Protein AF-A0A953EAV1-F1 (afdb_monomer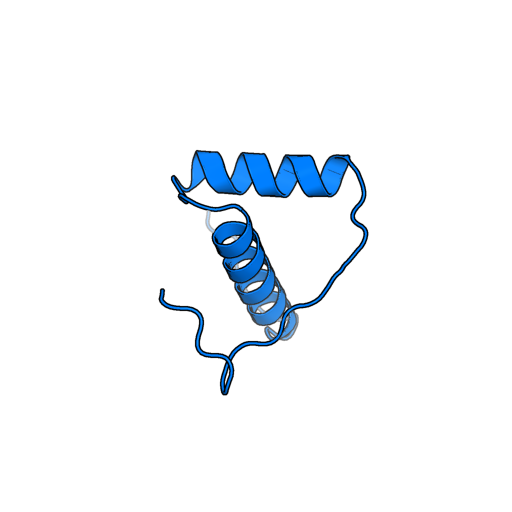_lite)

Secondary structure (DSSP, 8-state):
----TTT---------HHHHHHHHHHHHHTT-S-HHHHHHHHHHHHHHHHHS-S-------

Structure (mmCIF, N/CA/C/O backbone):
data_AF-A0A953EAV1-F1
#
_entry.id   AF-A0A953EAV1-F1
#
loop_
_atom_site.group_PDB
_atom_site.id
_atom_site.type_symbol
_atom_site.label_atom_id
_atom_site.label_alt_id
_atom_site.label_comp_id
_atom_site.label_asym_id
_atom_site.label_entity_id
_atom_site.label_seq_id
_atom_site.pdbx_PDB_ins_code
_atom_site.Cartn_x
_atom_site.Cartn_y
_atom_site.Cartn_z
_atom_site.occupancy
_atom_site.B_iso_or_equiv
_atom_site.auth_seq_id
_atom_site.auth_comp_id
_atom_site.auth_asym_id
_atom_site.auth_atom_id
_atom_site.pdbx_PDB_model_num
ATOM 1 N N . MET A 1 1 ? 13.557 -5.757 -7.169 1.00 59.31 1 MET A N 1
ATOM 2 C CA . MET A 1 1 ? 12.800 -6.036 -8.409 1.00 59.31 1 MET A CA 1
ATOM 3 C C . MET A 1 1 ? 13.134 -4.956 -9.418 1.00 59.31 1 MET A C 1
ATOM 5 O O . MET A 1 1 ? 12.953 -3.789 -9.091 1.00 59.31 1 MET A O 1
ATOM 9 N N . ALA A 1 2 ? 13.657 -5.324 -10.586 1.00 62.50 2 ALA A N 1
ATOM 10 C CA . ALA A 1 2 ? 13.766 -4.392 -11.704 1.00 62.50 2 ALA A CA 1
ATOM 11 C C . ALA A 1 2 ? 12.351 -4.059 -12.209 1.00 62.50 2 ALA A C 1
ATOM 13 O O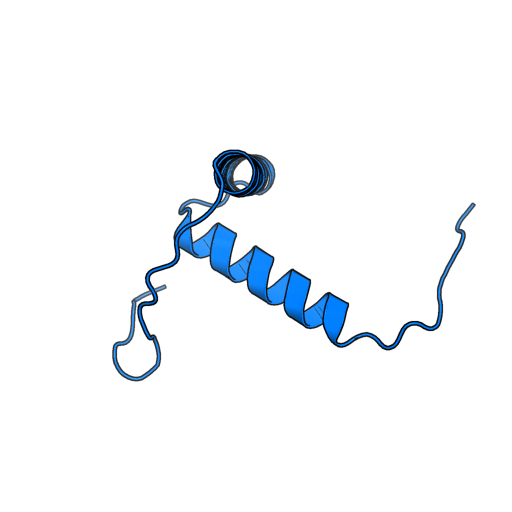 . ALA A 1 2 ? 11.502 -4.947 -12.290 1.00 62.50 2 ALA A O 1
ATOM 14 N N . VAL A 1 3 ? 12.081 -2.783 -12.480 1.00 71.56 3 VAL A N 1
ATOM 15 C CA . VAL A 1 3 ? 10.801 -2.329 -13.040 1.00 71.56 3 VAL A CA 1
ATOM 16 C C . VAL A 1 3 ? 10.818 -2.670 -14.529 1.00 71.56 3 VAL A C 1
ATOM 18 O O . VAL A 1 3 ? 11.639 -2.122 -15.258 1.00 71.56 3 VAL A O 1
ATOM 21 N N . ASN A 1 4 ? 9.963 -3.595 -14.969 1.00 84.25 4 ASN A N 1
ATOM 22 C CA . ASN A 1 4 ? 9.821 -3.933 -16.386 1.00 84.25 4 ASN A CA 1
ATOM 23 C C . ASN A 1 4 ? 8.647 -3.127 -16.976 1.00 84.25 4 ASN A C 1
ATOM 25 O O . ASN A 1 4 ? 7.518 -3.315 -16.517 1.00 84.25 4 ASN A O 1
ATOM 29 N N . PRO A 1 5 ? 8.879 -2.237 -17.954 1.00 77.88 5 PRO A N 1
ATOM 30 C CA . PRO A 1 5 ? 7.823 -1.402 -18.527 1.00 77.88 5 PRO A CA 1
ATOM 31 C C . PRO A 1 5 ? 6.698 -2.202 -19.206 1.00 77.88 5 PRO A C 1
ATOM 33 O O . PRO A 1 5 ? 5.565 -1.738 -19.212 1.00 77.88 5 PRO A O 1
ATOM 36 N N . GLU A 1 6 ? 6.968 -3.420 -19.683 1.00 86.00 6 GLU A N 1
ATOM 37 C CA . GLU A 1 6 ? 5.967 -4.285 -20.329 1.00 86.00 6 GLU A CA 1
ATOM 38 C C . GLU A 1 6 ? 5.032 -4.977 -19.325 1.00 86.00 6 GLU A C 1
ATOM 40 O O . GLU A 1 6 ? 3.943 -5.422 -19.676 1.00 86.00 6 GLU A O 1
ATOM 45 N N . THR A 1 7 ? 5.444 -5.095 -18.057 1.00 86.38 7 THR A N 1
ATOM 46 C CA . THR A 1 7 ? 4.681 -5.825 -17.026 1.00 86.38 7 THR A CA 1
ATOM 47 C C . THR A 1 7 ? 4.319 -4.976 -15.813 1.00 86.38 7 THR A C 1
ATOM 49 O O . THR A 1 7 ? 3.663 -5.461 -14.890 1.00 86.38 7 THR A O 1
ATOM 52 N N . THR A 1 8 ? 4.724 -3.704 -15.786 1.00 86.62 8 THR A N 1
ATOM 53 C CA . THR A 1 8 ? 4.474 -2.800 -14.660 1.00 86.62 8 THR A CA 1
ATOM 54 C C . THR A 1 8 ? 3.906 -1.468 -15.134 1.00 86.62 8 THR A C 1
ATOM 56 O O . THR A 1 8 ? 4.421 -0.835 -16.048 1.00 86.62 8 THR A O 1
ATOM 59 N N . VAL A 1 9 ? 2.844 -1.016 -14.465 1.00 91.06 9 VAL A N 1
ATOM 60 C CA . VAL A 1 9 ? 2.186 0.268 -14.737 1.00 91.06 9 VAL A CA 1
ATOM 61 C C . VAL A 1 9 ? 2.317 1.164 -13.510 1.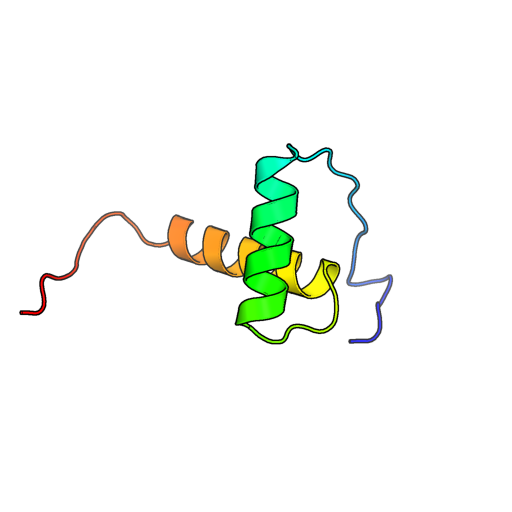00 91.06 9 VAL A C 1
ATOM 63 O O . VAL A 1 9 ? 2.133 0.712 -12.379 1.00 91.06 9 VAL A O 1
ATOM 66 N N . ARG A 1 10 ? 2.613 2.452 -13.722 1.00 91.38 10 ARG A N 1
ATOM 67 C CA . ARG A 1 10 ? 2.595 3.463 -12.656 1.00 91.38 10 ARG A CA 1
ATOM 68 C C . ARG A 1 10 ? 1.185 4.018 -12.493 1.00 91.38 10 ARG A C 1
ATOM 70 O O . ARG A 1 10 ? 0.564 4.428 -13.469 1.00 91.38 10 ARG A O 1
ATOM 77 N N . LYS A 1 11 ? 0.702 4.073 -11.254 1.00 91.69 11 LYS A N 1
ATOM 78 C CA . LYS A 1 11 ? -0.543 4.761 -10.899 1.00 91.69 11 LYS A CA 1
ATOM 79 C C . LYS A 1 11 ? -0.252 5.842 -9.869 1.00 91.69 11 LYS A C 1
ATOM 81 O O . LYS A 1 11 ? 0.497 5.600 -8.926 1.00 91.69 11 LYS A O 1
ATOM 86 N N . LEU A 1 12 ? -0.851 7.013 -10.062 1.00 95.69 12 LEU A N 1
ATOM 87 C CA . LEU A 1 12 ? -0.865 8.090 -9.078 1.00 95.69 12 LEU A CA 1
ATOM 88 C C . LEU A 1 12 ? -2.201 8.044 -8.344 1.00 95.69 12 LEU A C 1
ATOM 90 O O . LEU A 1 12 ? -3.252 7.973 -8.978 1.00 95.69 12 LEU A O 1
ATOM 94 N N . VAL A 1 13 ? -2.149 8.056 -7.016 1.00 95.06 13 VAL A N 1
ATOM 95 C CA . VAL A 1 13 ? -3.330 8.032 -6.151 1.00 95.06 13 VAL A CA 1
ATOM 96 C C . VAL A 1 13 ? -3.122 9.000 -4.997 1.00 95.06 13 VAL A C 1
ATOM 98 O O . VAL A 1 13 ? -2.039 9.064 -4.418 1.00 95.06 13 VAL A O 1
ATOM 101 N N . SER A 1 14 ? -4.160 9.760 -4.663 1.00 97.56 14 SER A N 1
ATOM 102 C CA . SER A 1 14 ? -4.175 10.588 -3.459 1.00 97.56 14 SER A CA 1
ATOM 103 C C . SER A 1 14 ? -4.623 9.737 -2.275 1.00 97.56 14 SER A C 1
ATOM 105 O O . SER A 1 14 ? -5.652 9.069 -2.350 1.00 97.56 14 SER A O 1
ATOM 107 N N . LEU A 1 15 ? -3.860 9.764 -1.184 1.00 97.31 15 LEU A N 1
ATOM 108 C CA . LEU A 1 15 ? -4.146 9.018 0.042 1.00 97.31 15 LEU A CA 1
ATOM 109 C C . LEU A 1 15 ? -4.333 9.991 1.208 1.00 97.31 15 LEU A C 1
ATOM 111 O O . LEU A 1 15 ? -3.735 11.068 1.238 1.00 97.31 15 LEU A O 1
ATOM 115 N N . SER A 1 16 ? -5.164 9.613 2.178 1.00 98.31 16 SER A N 1
ATOM 116 C CA . SER A 1 16 ? -5.306 10.381 3.414 1.00 98.31 16 SER A CA 1
ATOM 117 C C . SER A 1 16 ? -4.034 10.268 4.264 1.00 98.31 16 SER A C 1
ATOM 119 O O . SER A 1 16 ? -3.338 9.253 4.225 1.00 98.31 16 SER A O 1
ATOM 121 N N . ARG A 1 17 ? -3.739 11.294 5.076 1.00 98.12 17 ARG A N 1
ATOM 122 C CA . ARG A 1 17 ? -2.571 11.286 5.980 1.00 98.12 17 ARG A CA 1
ATOM 123 C C . ARG A 1 17 ? -2.517 10.044 6.889 1.00 98.12 17 ARG A C 1
ATOM 125 O O . ARG A 1 17 ? -1.445 9.453 6.969 1.00 98.12 17 ARG A O 1
ATOM 132 N N . PRO A 1 18 ? -3.627 9.594 7.514 1.00 98.38 18 PRO A N 1
ATOM 133 C CA . PRO A 1 18 ? -3.598 8.389 8.343 1.00 98.38 18 PRO A CA 1
ATOM 134 C C . PRO A 1 18 ? -3.243 7.123 7.557 1.00 98.38 18 PRO A C 1
ATOM 136 O O . PRO A 1 18 ? -2.551 6.254 8.074 1.00 98.38 18 PRO A O 1
ATOM 139 N N . LEU A 1 19 ? -3.680 7.021 6.298 1.00 98.06 19 LEU A N 1
ATOM 140 C CA . LEU A 1 19 ? -3.377 5.863 5.461 1.00 98.06 19 LEU A CA 1
ATOM 141 C C . LEU A 1 19 ? -1.895 5.823 5.071 1.00 98.06 19 LEU A C 1
ATOM 143 O O . LEU A 1 19 ? -1.295 4.754 5.080 1.00 98.06 19 LEU A O 1
ATOM 147 N N . VAL A 1 20 ? -1.298 6.984 4.783 1.00 98.12 20 VAL A N 1
ATOM 148 C CA . VAL A 1 20 ? 0.149 7.098 4.541 1.00 98.12 20 VAL A CA 1
ATOM 149 C C . VAL A 1 20 ? 0.940 6.662 5.777 1.00 98.12 20 VAL A C 1
ATOM 151 O O . VAL A 1 20 ? 1.850 5.849 5.646 1.00 98.12 20 VAL A O 1
ATOM 154 N N . GLN A 1 21 ? 0.542 7.110 6.974 1.00 98.50 21 GLN A N 1
ATOM 155 C CA . GLN A 1 21 ? 1.191 6.687 8.220 1.00 98.50 21 GLN A CA 1
ATOM 156 C C . GLN A 1 21 ? 1.089 5.170 8.429 1.00 98.50 21 GLN A C 1
ATOM 158 O O . GLN A 1 21 ? 2.088 4.520 8.708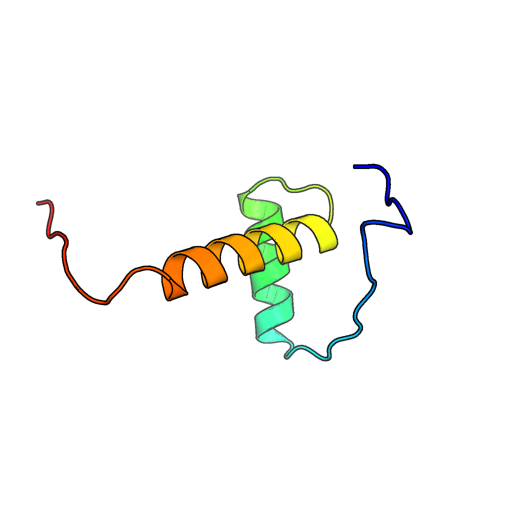 1.00 98.50 21 GLN A O 1
ATOM 163 N N . ALA A 1 22 ? -0.090 4.579 8.211 1.00 98.44 22 ALA A N 1
ATOM 164 C CA . ALA A 1 22 ? -0.276 3.135 8.350 1.00 98.44 22 ALA A CA 1
ATOM 165 C C . ALA A 1 22 ? 0.598 2.322 7.372 1.00 98.44 22 ALA A C 1
ATOM 167 O O . ALA A 1 22 ? 1.106 1.256 7.727 1.00 98.44 22 ALA A O 1
ATOM 168 N N . ILE A 1 23 ? 0.801 2.819 6.145 1.00 98.38 23 ILE A N 1
ATOM 169 C CA . ILE A 1 23 ? 1.718 2.209 5.169 1.00 98.38 23 ILE A CA 1
ATOM 170 C C . ILE A 1 23 ? 3.163 2.266 5.680 1.00 98.38 23 ILE A C 1
ATOM 172 O O . ILE A 1 23 ? 3.902 1.285 5.548 1.00 98.38 23 ILE A O 1
ATOM 176 N N . GLU A 1 24 ? 3.572 3.394 6.258 1.00 98.25 24 GLU A N 1
ATOM 177 C CA . GLU A 1 24 ? 4.911 3.576 6.814 1.00 98.25 24 GLU A CA 1
ATOM 178 C C . GLU A 1 24 ? 5.156 2.666 8.027 1.00 98.25 24 GLU A C 1
ATOM 180 O O . GLU A 1 24 ? 6.172 1.967 8.076 1.00 98.25 24 GLU A O 1
ATOM 185 N N . ASP A 1 25 ? 4.194 2.585 8.944 1.00 98.56 25 ASP A N 1
ATOM 186 C CA . ASP A 1 25 ? 4.257 1.704 10.110 1.00 98.56 25 ASP A CA 1
ATOM 187 C C . ASP A 1 25 ? 4.388 0.237 9.674 1.00 98.56 25 ASP A C 1
ATOM 189 O O . ASP A 1 25 ? 5.294 -0.476 10.119 1.00 98.56 25 ASP A O 1
ATOM 193 N N . PHE A 1 26 ? 3.555 -0.199 8.720 1.00 98.50 26 PHE A N 1
ATOM 194 C CA . PHE A 1 26 ? 3.641 -1.537 8.134 1.00 98.50 26 PHE A CA 1
ATOM 195 C C . PHE A 1 26 ? 5.017 -1.794 7.508 1.00 98.50 26 PHE A C 1
ATOM 197 O O . PHE A 1 26 ? 5.592 -2.873 7.688 1.00 98.50 26 PHE A O 1
ATOM 204 N N . ARG A 1 27 ? 5.575 -0.805 6.795 1.00 98.31 27 ARG A N 1
ATOM 205 C CA . ARG A 1 27 ? 6.905 -0.898 6.180 1.00 98.31 27 ARG A CA 1
ATOM 206 C C . ARG A 1 27 ? 7.984 -1.152 7.232 1.00 98.31 27 ARG A C 1
ATOM 208 O O . ARG A 1 27 ? 8.800 -2.057 7.041 1.00 98.31 27 ARG A O 1
ATOM 215 N N . PHE A 1 28 ? 7.992 -0.387 8.322 1.00 98.12 28 PHE A N 1
ATOM 216 C CA . PHE A 1 28 ? 8.996 -0.522 9.379 1.00 98.12 28 PHE A CA 1
ATOM 217 C C . PHE A 1 28 ? 8.861 -1.833 10.153 1.00 98.12 28 PHE A C 1
ATOM 219 O O . PHE A 1 28 ? 9.858 -2.537 10.324 1.00 98.12 28 PHE A O 1
ATOM 226 N N . GLN A 1 29 ? 7.641 -2.206 10.546 1.00 98.19 29 GLN A N 1
ATOM 227 C CA . GLN A 1 29 ? 7.369 -3.457 11.263 1.00 98.19 29 GLN A CA 1
ATOM 228 C C . GLN A 1 29 ? 7.823 -4.686 10.466 1.00 98.19 29 GLN A C 1
ATOM 230 O O . GLN A 1 29 ? 8.427 -5.604 11.018 1.00 98.19 29 GLN A O 1
ATOM 235 N N . ASN A 1 30 ? 7.607 -4.675 9.148 1.00 97.62 30 ASN A N 1
ATOM 236 C CA . ASN A 1 30 ? 7.958 -5.783 8.260 1.00 97.62 30 ASN A CA 1
ATOM 237 C C . ASN A 1 30 ? 9.357 -5.648 7.633 1.00 97.62 30 ASN A C 1
ATOM 239 O O . ASN A 1 30 ? 9.713 -6.438 6.757 1.00 97.62 30 ASN A O 1
ATOM 243 N N . ARG A 1 31 ? 10.152 -4.650 8.056 1.00 97.38 31 ARG A N 1
ATOM 244 C CA . ARG A 1 31 ? 11.512 -4.365 7.555 1.00 97.38 31 ARG A CA 1
ATOM 245 C C . ARG A 1 31 ? 11.580 -4.261 6.025 1.00 97.38 31 ARG A C 1
ATOM 247 O O . ARG A 1 31 ? 12.531 -4.716 5.389 1.00 97.38 31 ARG A O 1
ATOM 254 N N . ILE A 1 32 ? 10.557 -3.662 5.422 1.00 97.56 32 ILE A N 1
ATOM 255 C CA . ILE A 1 32 ? 10.443 -3.502 3.973 1.00 97.56 32 ILE A CA 1
ATOM 256 C C . ILE A 1 32 ? 11.251 -2.274 3.545 1.00 97.56 32 ILE A C 1
ATOM 258 O O . ILE A 1 32 ? 11.111 -1.184 4.092 1.00 97.56 32 ILE A O 1
ATOM 262 N N . LYS A 1 33 ? 12.098 -2.423 2.525 1.00 94.69 33 LYS A N 1
ATOM 263 C CA . LYS A 1 33 ? 13.034 -1.360 2.129 1.00 94.69 33 LYS A CA 1
ATOM 264 C C . LYS A 1 33 ? 12.335 -0.139 1.523 1.00 94.69 33 LYS A C 1
ATOM 266 O O . LYS A 1 33 ? 12.737 0.995 1.773 1.00 94.69 33 LYS A O 1
ATOM 271 N N . THR A 1 34 ? 11.300 -0.355 0.711 1.00 96.00 34 THR A N 1
ATOM 272 C CA . THR A 1 34 ? 10.660 0.715 -0.072 1.00 96.00 34 THR A CA 1
ATOM 273 C C . THR A 1 34 ? 9.168 0.812 0.206 1.00 96.00 34 THR A C 1
ATOM 275 O O . THR A 1 34 ? 8.491 -0.199 0.378 1.00 96.00 34 THR A O 1
ATOM 278 N N . GLU A 1 35 ? 8.641 2.033 0.201 1.00 95.94 35 GLU A N 1
ATOM 279 C CA . GLU A 1 35 ? 7.205 2.277 0.352 1.00 95.94 35 GLU A CA 1
ATOM 280 C C . GLU A 1 35 ? 6.396 1.628 -0.780 1.00 95.94 35 GLU A C 1
ATOM 282 O O . GLU A 1 35 ? 5.404 0.956 -0.524 1.00 95.94 35 GLU A O 1
ATOM 287 N N . SER A 1 36 ? 6.867 1.700 -2.031 1.00 94.75 36 SER A N 1
ATOM 288 C CA . SER A 1 36 ? 6.192 1.041 -3.160 1.00 94.75 36 SER A CA 1
ATOM 289 C C . SER A 1 36 ? 6.118 -0.483 -3.026 1.00 94.75 36 SER A C 1
ATOM 291 O O . SER A 1 36 ? 5.245 -1.117 -3.614 1.00 94.75 36 SER A O 1
ATOM 293 N N . GLU A 1 37 ? 7.044 -1.113 -2.303 1.00 95.56 37 GLU A N 1
ATOM 294 C CA . GLU A 1 37 ? 6.942 -2.537 -1.979 1.00 95.56 37 GLU A CA 1
ATOM 295 C C . GLU A 1 37 ? 5.920 -2.787 -0.869 1.00 95.56 37 GLU A C 1
ATOM 297 O O . GLU A 1 37 ? 5.108 -3.699 -1.004 1.00 95.56 37 GLU A O 1
ATOM 302 N N . ALA A 1 38 ? 5.902 -1.951 0.172 1.00 97.81 38 ALA A N 1
ATOM 303 C CA . ALA A 1 38 ? 4.907 -2.029 1.239 1.00 97.81 38 ALA A CA 1
ATOM 304 C C . ALA A 1 38 ? 3.478 -1.880 0.692 1.00 97.81 38 ALA A C 1
ATOM 306 O O . ALA A 1 38 ? 2.625 -2.720 0.967 1.00 97.81 38 ALA A O 1
ATOM 307 N N . ILE A 1 39 ? 3.248 -0.883 -0.169 1.00 97.12 39 ILE A N 1
ATOM 308 C CA . ILE A 1 39 ? 1.962 -0.649 -0.839 1.00 97.12 39 ILE A CA 1
ATOM 309 C C . ILE A 1 39 ? 1.531 -1.876 -1.649 1.00 97.12 39 ILE A C 1
ATOM 311 O O . ILE A 1 39 ? 0.387 -2.308 -1.536 1.00 97.12 39 ILE A O 1
ATOM 315 N N . ARG A 1 40 ? 2.434 -2.471 -2.442 1.00 95.31 40 ARG A N 1
ATOM 316 C CA . ARG A 1 40 ? 2.109 -3.669 -3.237 1.00 95.31 40 ARG A CA 1
ATOM 317 C C . ARG A 1 40 ? 1.680 -4.838 -2.356 1.00 95.31 40 ARG A C 1
ATOM 319 O O . ARG A 1 40 ? 0.631 -5.417 -2.616 1.00 95.31 40 ARG A O 1
ATOM 326 N N . ARG A 1 41 ? 2.423 -5.121 -1.281 1.00 97.12 41 ARG A N 1
ATOM 327 C CA . ARG A 1 41 ? 2.075 -6.197 -0.338 1.00 97.12 41 ARG A CA 1
ATOM 328 C C . ARG A 1 41 ? 0.729 -5.950 0.342 1.00 97.12 41 ARG A C 1
ATOM 330 O O . ARG A 1 41 ? -0.082 -6.863 0.419 1.00 97.12 41 ARG A O 1
ATOM 337 N N . LEU A 1 42 ? 0.466 -4.724 0.798 1.00 97.56 42 LEU A N 1
ATOM 338 C CA . LEU A 1 42 ? -0.816 -4.368 1.416 1.00 97.56 42 LEU A CA 1
ATOM 339 C C . LEU A 1 42 ? -1.989 -4.541 0.442 1.00 97.56 42 LEU A C 1
ATOM 341 O O . LEU A 1 42 ? -3.024 -5.084 0.823 1.00 97.56 42 LEU A O 1
ATOM 345 N N . ILE A 1 43 ? -1.821 -4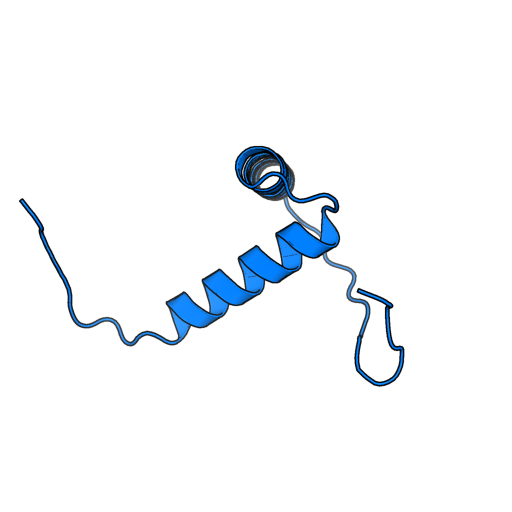.138 -0.822 1.00 96.56 43 ILE A N 1
ATOM 346 C CA . ILE A 1 43 ? -2.834 -4.341 -1.867 1.00 96.56 43 ILE A CA 1
ATOM 347 C C . ILE A 1 43 ? -3.056 -5.836 -2.125 1.00 96.56 43 ILE A C 1
ATOM 349 O O . ILE A 1 43 ? -4.200 -6.277 -2.182 1.00 96.56 43 ILE A O 1
ATOM 353 N N . GLU A 1 44 ? -1.991 -6.628 -2.254 1.00 96.31 44 GLU A N 1
ATOM 354 C CA . GLU A 1 44 ? -2.086 -8.080 -2.450 1.00 96.31 44 GLU A CA 1
ATOM 355 C C . GLU A 1 44 ? -2.829 -8.760 -1.294 1.00 96.31 44 GLU A C 1
ATOM 357 O O . GLU A 1 44 ? -3.762 -9.526 -1.539 1.00 96.31 44 GLU A O 1
ATOM 362 N N . LEU A 1 45 ? -2.477 -8.433 -0.046 1.00 96.00 45 LEU A N 1
ATOM 363 C CA . LEU A 1 45 ? -3.141 -8.945 1.154 1.00 96.00 45 LEU A CA 1
ATOM 364 C C . LEU A 1 45 ? -4.622 -8.550 1.193 1.00 96.00 45 LEU A C 1
ATOM 366 O O . LEU A 1 45 ? -5.479 -9.404 1.420 1.00 96.00 45 LEU A O 1
ATOM 370 N N . GLY A 1 46 ? -4.939 -7.282 0.916 1.00 95.50 46 GLY A N 1
ATOM 371 C CA . GLY A 1 46 ? -6.317 -6.791 0.877 1.00 95.50 46 GLY A CA 1
ATOM 372 C C . GLY A 1 46 ? -7.159 -7.479 -0.201 1.00 95.50 46 GLY A C 1
ATOM 373 O O . GLY A 1 46 ? -8.287 -7.893 0.061 1.00 95.50 46 GLY A O 1
ATOM 374 N N . LEU A 1 47 ? -6.600 -7.680 -1.398 1.00 95.94 47 LEU A N 1
ATOM 375 C CA . LEU A 1 47 ? -7.273 -8.393 -2.487 1.00 95.94 47 LEU A CA 1
ATOM 376 C C . LEU A 1 47 ? -7.454 -9.885 -2.180 1.00 95.94 47 LEU A C 1
ATOM 378 O O . LEU A 1 47 ? -8.480 -10.460 -2.536 1.00 95.94 47 LEU A O 1
ATOM 382 N N . GLN A 1 48 ? -6.480 -10.525 -1.527 1.00 94.38 48 GLN A N 1
ATOM 383 C CA . GLN A 1 48 ? -6.610 -11.913 -1.077 1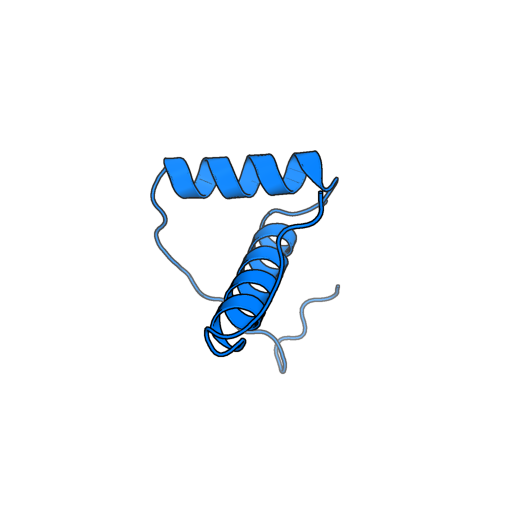.00 94.38 48 GLN A CA 1
ATOM 384 C C . GLN A 1 48 ? -7.693 -12.056 -0.005 1.00 94.38 48 GLN A C 1
ATOM 386 O O . GLN A 1 48 ? -8.489 -12.989 -0.079 1.00 94.38 48 GLN A O 1
ATOM 391 N N . ALA A 1 49 ? -7.749 -11.135 0.959 1.00 94.62 49 ALA A N 1
ATOM 392 C CA . ALA A 1 49 ? -8.781 -11.114 1.990 1.00 94.62 49 ALA A CA 1
ATOM 393 C C . ALA A 1 49 ? -10.177 -10.902 1.384 1.00 94.62 49 ALA A C 1
ATOM 395 O O . ALA A 1 49 ? -11.102 -11.633 1.722 1.00 94.62 49 ALA A O 1
ATOM 396 N N . ALA A 1 50 ? -10.313 -9.984 0.422 1.00 93.69 50 ALA A N 1
ATOM 397 C CA . ALA A 1 50 ? -11.579 -9.711 -0.261 1.00 93.69 50 ALA A CA 1
ATOM 398 C C . ALA A 1 50 ? -12.095 -10.891 -1.108 1.00 93.69 50 ALA A C 1
ATOM 400 O O . ALA A 1 50 ? -13.299 -11.024 -1.309 1.00 93.69 50 ALA A O 1
ATOM 401 N N . LYS A 1 51 ? -11.200 -11.753 -1.611 1.00 90.50 51 LYS A N 1
ATOM 402 C CA . LYS A 1 51 ? -11.566 -12.964 -2.367 1.00 90.50 51 LYS A CA 1
ATOM 403 C C . LYS A 1 51 ? -12.054 -14.111 -1.486 1.00 90.50 51 LYS A C 1
ATOM 405 O O . LYS A 1 51 ? -12.652 -15.043 -2.021 1.00 90.50 51 LYS A O 1
ATOM 410 N N . ARG A 1 52 ? -11.785 -14.092 -0.176 1.00 82.50 52 ARG A N 1
ATOM 411 C CA . ARG A 1 52 ? -12.305 -15.123 0.728 1.00 82.50 52 ARG A CA 1
ATOM 412 C C . ARG A 1 52 ? -13.802 -14.856 0.929 1.00 82.50 52 ARG A C 1
ATOM 414 O O . ARG A 1 52 ? -14.147 -13.808 1.480 1.00 82.50 52 ARG A O 1
ATOM 421 N N . PRO A 1 53 ? -14.703 -15.751 0.478 1.00 64.81 53 PRO A N 1
ATOM 422 C CA . PRO A 1 53 ? -16.116 -15.618 0.803 1.00 64.81 53 PRO A CA 1
ATOM 423 C C . PRO A 1 53 ? -16.254 -15.615 2.328 1.00 64.81 53 PRO A C 1
ATOM 425 O O . PRO A 1 53 ? -15.538 -16.343 3.011 1.00 64.81 53 PRO A O 1
ATOM 428 N N . HIS A 1 54 ? -17.125 -14.760 2.863 1.00 60.66 54 HIS A N 1
ATOM 429 C CA . HIS A 1 54 ? -17.392 -14.640 4.298 1.00 60.66 54 HIS A CA 1
ATOM 430 C C . HIS A 1 54 ? -17.982 -15.938 4.869 1.00 60.66 54 HIS A C 1
ATOM 432 O O . HIS A 1 54 ? -19.185 -16.056 5.081 1.00 60.66 54 HIS A O 1
ATOM 438 N N . GLY A 1 55 ? -17.139 -16.930 5.118 1.00 55.22 55 GLY A N 1
ATOM 439 C CA . GLY A 1 55 ? -17.550 -18.185 5.708 1.00 55.22 55 GLY A CA 1
ATOM 440 C C . GLY A 1 55 ? -16.346 -18.953 6.211 1.00 55.22 55 GLY A C 1
ATOM 441 O O . GLY A 1 55 ? -15.579 -19.446 5.391 1.00 55.22 55 GLY A O 1
ATOM 442 N N . LYS A 1 56 ? -16.291 -19.099 7.547 1.00 48.25 56 LYS A N 1
ATOM 443 C CA . LYS A 1 56 ? -15.426 -20.011 8.322 1.00 48.25 56 LYS A CA 1
ATOM 444 C C . LYS A 1 56 ? -13.958 -19.557 8.342 1.00 48.25 56 LYS A C 1
ATOM 446 O O . LYS A 1 56 ? -13.359 -19.365 7.298 1.00 48.25 56 LYS A O 1
ATOM 451 N N . GLN A 1 57 ? -13.326 -19.243 9.470 1.00 54.09 57 GLN A N 1
ATOM 452 C CA . GLN A 1 57 ? -13.197 -19.885 10.791 1.00 54.09 57 GLN A CA 1
ATOM 453 C C . GLN A 1 57 ? -12.183 -18.992 11.570 1.00 54.09 57 GLN A C 1
ATOM 455 O O . GLN A 1 57 ? -11.548 -18.144 10.946 1.00 54.09 57 GLN A O 1
ATOM 460 N N . GLU A 1 58 ? -11.911 -19.057 12.867 1.00 53.59 58 GLU A N 1
ATOM 461 C CA . GLU A 1 58 ? -12.313 -19.897 13.989 1.00 53.59 58 GLU A CA 1
ATOM 462 C C . GLU A 1 58 ? -11.852 -19.150 15.245 1.00 53.59 58 GLU A C 1
ATOM 464 O O . GLU A 1 58 ? -10.825 -18.470 15.245 1.00 53.59 58 GLU A O 1
ATOM 469 N N . SER A 1 59 ? -12.634 -19.276 16.304 1.00 54.84 59 SER A N 1
ATOM 470 C CA . SER A 1 59 ? -12.146 -19.185 17.668 1.00 54.84 59 SER A CA 1
ATOM 471 C C . SER A 1 59 ? -11.085 -20.278 17.872 1.00 54.84 59 SER A C 1
ATOM 473 O O . SER A 1 59 ? -11.405 -21.450 17.707 1.00 54.84 59 SER A O 1
ATOM 475 N N . GLU A 1 60 ? -9.868 -19.905 18.241 1.00 53.62 60 GLU A N 1
ATOM 476 C CA . GLU A 1 60 ? -8.904 -20.749 18.968 1.00 53.62 60 GLU A CA 1
ATOM 477 C C . GLU A 1 60 ? -8.455 -19.866 20.143 1.00 53.62 60 GLU A C 1
ATOM 479 O O . GLU A 1 60 ? -7.868 -18.808 19.918 1.00 53.62 60 GLU A O 1
ATOM 484 N N . GLU A 1 61 ? -9.152 -19.962 21.277 1.00 44.25 61 GLU A N 1
ATOM 485 C CA . GLU A 1 61 ? -8.886 -20.806 22.467 1.00 44.25 61 GLU A CA 1
ATOM 486 C C . GLU A 1 61 ? -7.961 -20.102 23.473 1.00 44.25 61 GLU A C 1
ATOM 488 O O . GLU A 1 61 ? -6.804 -19.778 23.125 1.00 44.25 61 GLU A O 1
#

Foldseek 3Di:
DDDDPVPDDDDDDDDDPVVLVVLVVQCVVVVPDDSVVSVVVVVVVVVVVVPDPPDDDDDDD

Sequence (61 aa):
MAVNPETTVRKLVSLSRPLVQAIEDFRFQNRIKTESEAIRRLIELGLQAAKRPHGKQESEE

pLDDT: mean 87.38, std 15.97, range [44.25, 98.56]

Radius of gyration: 15.07 Å; chains: 1; bounding box: 31×32×43 Å